Protein AF-A0A924R9N7-F1 (afdb_monomer_lite)

Foldseek 3Di:
DVLVVLLVLLLVQLLVLQLVLDDPVLSVQLSVQLNVLSVPLSVVLVCCVVVDPDDNVVSLVVSLQVQLVSSCVRSVDDSVSSSVSSCVSSVVSVVVVVVPPPPPCVPVPDPPPPDD

Sequence (116 aa):
MGLALDLLLTILLELPIIALFFKRKKRPAAVMNALMINLISWPVAHILKISTELNVYLIEMIVVTGEGIALWLLTGSTWQKGMIMSVIANAVSFTVTSLVHIDPDIFQNKPTIMVH

Structure (mmCIF, N/CA/C/O backbone):
data_AF-A0A924R9N7-F1
#
_entry.id   AF-A0A924R9N7-F1
#
loop_
_atom_site.group_PDB
_atom_site.id
_atom_site.type_symbol
_atom_site.label_atom_id
_atom_site.label_alt_id
_atom_site.label_comp_id
_atom_site.label_asym_id
_atom_site.label_entity_id
_atom_site.label_seq_id
_atom_site.pdbx_PDB_ins_code
_atom_site.Cartn_x
_atom_site.Cartn_y
_atom_site.Cartn_z
_atom_site.occupancy
_atom_site.B_iso_or_equiv
_atom_site.auth_seq_id
_atom_site.auth_comp_id
_atom_site.auth_asym_id
_atom_site.auth_atom_id
_atom_site.pdbx_PDB_model_num
ATOM 1 N N . MET A 1 1 ? -0.675 1.356 -23.425 1.00 47.12 1 MET A N 1
ATOM 2 C CA . MET A 1 1 ? -2.053 1.264 -22.887 1.00 47.12 1 MET A CA 1
ATOM 3 C C . MET A 1 1 ? -2.205 0.257 -21.736 1.00 47.12 1 MET A C 1
ATOM 5 O O . MET A 1 1 ? -3.205 0.364 -21.047 1.00 47.12 1 MET A O 1
ATOM 9 N N . GLY A 1 2 ? -1.235 -0.633 -21.453 1.00 62.75 2 GLY A N 1
ATOM 10 C CA . GLY A 1 2 ? -1.325 -1.598 -20.333 1.00 62.75 2 GLY A CA 1
ATOM 11 C C . GLY A 1 2 ? -1.228 -0.993 -18.923 1.00 62.75 2 GLY A C 1
ATOM 12 O O . GLY A 1 2 ? -2.032 -1.315 -18.067 1.00 62.75 2 GLY A O 1
ATOM 13 N N . LEU A 1 3 ? -0.356 -0.003 -18.714 1.00 70.00 3 LEU A N 1
ATOM 14 C CA . LEU A 1 3 ? -0.067 0.556 -17.382 1.00 70.00 3 LEU A CA 1
ATOM 15 C C . LEU A 1 3 ? -1.275 1.111 -16.608 1.00 70.00 3 LEU A C 1
ATOM 17 O O . LEU A 1 3 ? -1.384 0.939 -15.398 1.00 70.00 3 LEU A O 1
ATOM 21 N N . ALA A 1 4 ? -2.191 1.790 -17.303 1.00 75.81 4 ALA A N 1
ATOM 22 C CA . ALA A 1 4 ? -3.393 2.331 -16.673 1.00 75.81 4 ALA A CA 1
ATOM 23 C C . ALA A 1 4 ? -4.401 1.226 -16.317 1.00 75.81 4 ALA A C 1
ATOM 25 O O . ALA A 1 4 ? -5.115 1.349 -15.324 1.00 75.81 4 ALA A O 1
ATOM 26 N N . LEU A 1 5 ? -4.446 0.153 -17.114 1.00 76.75 5 LEU A N 1
ATOM 27 C CA . LEU A 1 5 ? -5.256 -1.026 -16.819 1.00 76.75 5 LEU A CA 1
ATOM 28 C C . LEU A 1 5 ? -4.674 -1.792 -15.631 1.00 76.75 5 LEU A C 1
ATOM 30 O O . LEU A 1 5 ? -5.440 -2.196 -14.764 1.00 76.75 5 LEU A O 1
ATOM 34 N N . ASP A 1 6 ? -3.348 -1.902 -15.543 1.00 75.31 6 ASP A N 1
ATOM 35 C CA . ASP A 1 6 ? -2.664 -2.530 -14.410 1.00 75.31 6 ASP A CA 1
ATOM 36 C C . ASP A 1 6 ? -2.966 -1.778 -13.111 1.00 75.31 6 ASP A C 1
ATOM 38 O O . ASP A 1 6 ? -3.386 -2.389 -12.134 1.00 75.31 6 ASP A O 1
ATOM 42 N N . LEU A 1 7 ? -2.857 -0.443 -13.116 1.00 80.06 7 LEU A N 1
ATOM 43 C CA . LEU A 1 7 ? -3.231 0.389 -11.968 1.00 80.06 7 LEU A CA 1
ATOM 44 C C . LEU A 1 7 ? -4.706 0.205 -11.582 1.00 80.06 7 LEU A C 1
ATOM 46 O O . LEU A 1 7 ? -5.028 0.072 -10.401 1.00 80.06 7 LEU A O 1
ATOM 50 N N . LEU A 1 8 ? -5.612 0.204 -12.565 1.00 83.94 8 LEU A N 1
ATOM 51 C CA . LEU A 1 8 ? -7.040 0.008 -12.317 1.00 83.94 8 LEU A CA 1
ATOM 52 C C . LEU A 1 8 ? -7.307 -1.367 -11.691 1.00 83.94 8 LEU A C 1
ATOM 54 O O . LEU A 1 8 ? -8.103 -1.467 -10.759 1.00 83.94 8 LEU A O 1
ATOM 58 N N . LEU 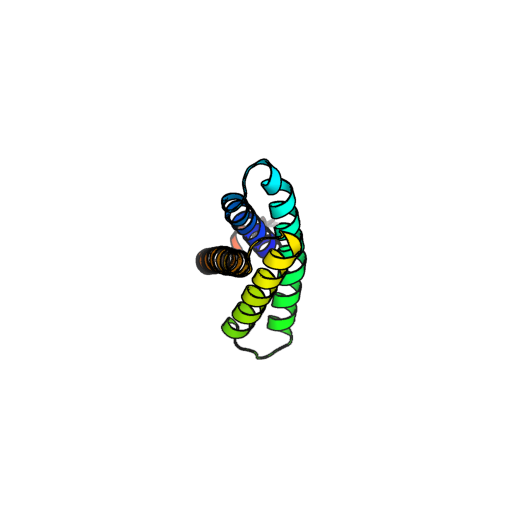A 1 9 ? -6.640 -2.408 -12.189 1.00 81.62 9 LEU A N 1
ATOM 59 C CA . LEU A 1 9 ? -6.767 -3.775 -11.699 1.00 81.62 9 LEU A CA 1
ATOM 60 C C . LEU A 1 9 ? -6.227 -3.903 -10.272 1.00 81.62 9 LEU A C 1
ATOM 62 O O . LEU A 1 9 ? -6.910 -4.477 -9.424 1.00 81.62 9 LEU A O 1
ATOM 66 N N . THR A 1 10 ? -5.070 -3.303 -9.981 1.00 83.94 10 THR A N 1
ATOM 67 C CA . THR A 1 10 ? -4.516 -3.220 -8.623 1.00 83.94 10 THR A CA 1
ATOM 68 C C . THR A 1 10 ? -5.511 -2.546 -7.682 1.00 83.94 10 THR A C 1
ATOM 70 O O . THR A 1 10 ? -5.919 -3.142 -6.690 1.00 83.94 10 THR A O 1
ATOM 73 N N . ILE A 1 11 ? -6.020 -1.360 -8.026 1.00 86.69 11 ILE A N 1
ATOM 74 C CA . ILE A 1 11 ? -7.011 -0.658 -7.195 1.00 86.69 11 ILE A CA 1
ATOM 75 C C . ILE A 1 11 ? -8.267 -1.523 -6.990 1.00 86.69 11 ILE A C 1
ATOM 77 O O . ILE A 1 11 ? -8.777 -1.634 -5.873 1.00 86.69 11 ILE A O 1
ATOM 81 N N . LEU A 1 12 ? -8.772 -2.167 -8.043 1.00 87.69 12 LEU A N 1
ATOM 82 C CA . LEU A 1 12 ? -9.974 -2.996 -7.965 1.00 87.69 12 LEU A CA 1
ATOM 83 C C . LEU A 1 12 ? -9.792 -4.215 -7.048 1.00 87.69 12 LEU A C 1
ATOM 85 O O . LEU A 1 12 ? -10.756 -4.628 -6.403 1.00 87.69 12 LEU A O 1
ATOM 89 N N . LEU A 1 13 ? -8.582 -4.770 -6.968 1.00 86.94 13 LEU A N 1
ATOM 90 C CA . LEU A 1 13 ? -8.249 -5.899 -6.098 1.00 86.94 13 LEU A CA 1
ATOM 91 C C . LEU A 1 13 ? -7.963 -5.463 -4.660 1.00 86.94 13 LEU A C 1
ATOM 93 O O . LEU A 1 13 ? -8.443 -6.091 -3.716 1.00 86.94 13 LEU A O 1
ATOM 97 N N . GLU A 1 14 ? -7.228 -4.375 -4.462 1.00 88.00 14 GLU A N 1
ATOM 98 C CA . GLU A 1 14 ? -6.759 -3.986 -3.132 1.00 88.00 14 GLU A CA 1
ATOM 99 C C . GLU A 1 14 ? -7.847 -3.350 -2.276 1.00 88.00 14 GLU A C 1
ATOM 101 O O . GLU A 1 14 ? -7.984 -3.678 -1.094 1.00 88.00 14 GLU A O 1
ATOM 106 N N . LEU A 1 15 ? -8.688 -2.491 -2.854 1.00 91.12 15 LEU A N 1
ATOM 107 C CA . LEU A 1 15 ? -9.769 -1.836 -2.115 1.00 91.12 15 LEU A CA 1
ATOM 108 C C . LEU A 1 15 ? -10.720 -2.814 -1.396 1.00 91.12 15 LEU A C 1
ATOM 110 O O . LEU A 1 15 ? -10.995 -2.590 -0.209 1.00 91.12 15 LEU A O 1
ATOM 114 N N . PRO A 1 16 ? -11.238 -3.889 -2.028 1.00 89.62 16 PRO A N 1
ATOM 115 C CA . PRO A 1 16 ? -12.084 -4.851 -1.330 1.00 89.62 16 PRO A CA 1
ATOM 116 C C . PRO A 1 16 ? -11.314 -5.625 -0.258 1.00 89.62 16 PRO A C 1
ATOM 118 O O . PRO A 1 16 ? -11.878 -5.850 0.814 1.00 89.62 16 PRO A O 1
ATOM 121 N N . ILE A 1 17 ? -10.039 -5.963 -0.486 1.00 90.12 17 ILE A N 1
ATOM 122 C CA . ILE A 1 17 ? -9.195 -6.624 0.520 1.00 90.12 17 ILE A CA 1
ATOM 123 C C . ILE A 1 17 ? -9.110 -5.746 1.766 1.00 90.12 17 ILE A C 1
ATOM 125 O O . ILE A 1 17 ? -9.489 -6.192 2.849 1.00 90.12 17 ILE A O 1
ATOM 129 N N . ILE A 1 18 ? -8.733 -4.473 1.626 1.00 90.25 18 ILE A N 1
ATOM 130 C CA . ILE A 1 18 ? -8.655 -3.534 2.754 1.00 90.25 18 ILE A CA 1
ATOM 131 C C . ILE A 1 18 ? -10.024 -3.354 3.422 1.00 90.25 18 ILE A C 1
ATOM 133 O O . ILE A 1 18 ? -10.130 -3.342 4.653 1.00 90.25 18 ILE A O 1
ATOM 137 N N . ALA A 1 19 ? -11.106 -3.275 2.644 1.00 91.25 19 ALA A N 1
ATOM 138 C CA . ALA A 1 19 ? -12.460 -3.121 3.169 1.00 91.25 19 ALA A CA 1
ATOM 139 C C . ALA A 1 19 ? -12.904 -4.274 4.093 1.00 91.25 19 ALA A C 1
ATOM 141 O O . ALA A 1 19 ? -13.735 -4.045 4.987 1.00 91.25 19 ALA A O 1
ATOM 142 N N . LEU A 1 20 ? -12.373 -5.490 3.918 1.00 92.31 20 LEU A N 1
ATOM 143 C CA . LEU A 1 20 ? -12.662 -6.643 4.784 1.00 92.31 20 LEU A CA 1
ATOM 144 C C . LEU A 1 20 ? -12.091 -6.472 6.197 1.00 92.31 20 LEU A C 1
ATOM 146 O O . LEU A 1 20 ? -12.697 -6.937 7.162 1.00 92.31 20 LEU A O 1
ATOM 150 N N . PHE A 1 21 ? -11.000 -5.723 6.357 1.00 90.38 21 PHE A N 1
ATOM 151 C CA . PHE A 1 21 ? -10.361 -5.507 7.657 1.00 90.38 21 PHE A CA 1
ATOM 152 C C . PHE A 1 21 ? -11.052 -4.441 8.520 1.00 90.38 21 PHE A C 1
ATOM 154 O O . PHE A 1 21 ? -10.722 -4.298 9.704 1.00 90.38 21 PHE A O 1
ATOM 161 N N . PHE A 1 22 ? -12.010 -3.679 7.983 1.00 90.75 22 PHE A N 1
ATOM 162 C CA . PHE A 1 22 ? -12.675 -2.588 8.705 1.00 90.75 22 PHE A CA 1
ATOM 163 C C . PHE A 1 22 ? -14.190 -2.781 8.830 1.00 90.75 22 PHE A C 1
ATOM 165 O O . PHE A 1 22 ? -14.893 -3.165 7.896 1.00 90.75 22 PHE A O 1
ATOM 172 N N . LYS A 1 23 ? -14.720 -2.436 10.015 1.00 89.31 23 LYS A N 1
ATOM 173 C CA . LYS A 1 23 ? -16.169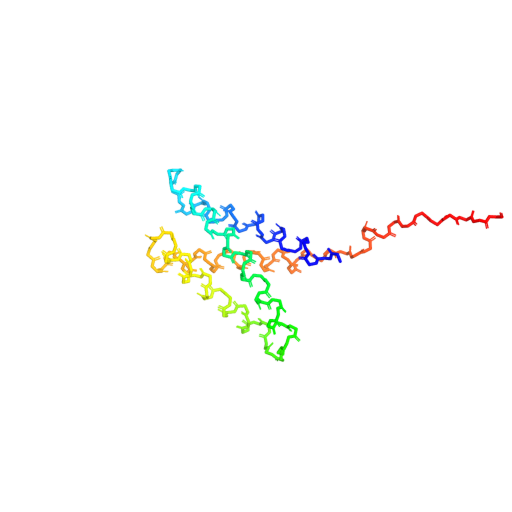 -2.387 10.277 1.00 89.31 23 LYS A CA 1
ATOM 174 C C . LYS A 1 23 ? -16.837 -1.342 9.376 1.00 89.31 23 LYS A C 1
ATOM 176 O O . LYS A 1 23 ? -16.232 -0.309 9.090 1.00 89.31 23 LYS A O 1
ATOM 181 N N . ARG A 1 24 ? -18.120 -1.547 9.036 1.00 87.19 24 ARG A N 1
ATOM 182 C CA . ARG A 1 24 ? -18.909 -0.678 8.129 1.00 87.19 24 ARG A CA 1
ATOM 183 C C . ARG A 1 24 ? -18.733 0.828 8.379 1.00 87.19 24 ARG A C 1
ATOM 185 O O . ARG A 1 24 ? -18.576 1.566 7.421 1.00 87.19 24 ARG A O 1
ATOM 192 N N . LYS A 1 25 ? -18.677 1.274 9.643 1.00 89.19 25 LYS A N 1
ATOM 193 C CA . LYS A 1 25 ? -18.496 2.698 9.994 1.00 89.19 25 LYS A CA 1
ATOM 194 C C . LYS A 1 25 ? -17.136 3.289 9.587 1.00 89.19 25 LYS A C 1
ATOM 196 O O . LYS A 1 25 ? -17.077 4.461 9.255 1.00 89.19 25 LYS A O 1
ATOM 201 N N . LYS A 1 26 ? -16.052 2.504 9.629 1.00 89.50 26 LYS A N 1
ATOM 202 C CA . LYS A 1 26 ? -14.684 2.956 9.290 1.00 89.50 26 LYS A CA 1
ATOM 203 C C . LYS A 1 26 ? -14.252 2.566 7.873 1.00 89.50 26 LYS A C 1
ATOM 205 O O . LYS A 1 26 ? -13.225 3.036 7.398 1.00 89.50 26 LYS A O 1
ATOM 210 N N . ARG A 1 27 ? -15.029 1.709 7.205 1.00 91.38 27 ARG A N 1
ATOM 211 C CA . ARG A 1 27 ? -14.725 1.182 5.872 1.00 91.38 27 ARG A CA 1
ATOM 212 C C . ARG A 1 27 ? -14.569 2.278 4.803 1.00 91.38 27 ARG A C 1
ATOM 214 O O . ARG A 1 27 ? -13.569 2.204 4.103 1.00 91.38 27 ARG A O 1
ATOM 221 N N . PRO A 1 28 ? -15.450 3.296 4.684 1.00 92.00 28 PRO A N 1
ATOM 222 C CA . PRO A 1 28 ? -15.295 4.318 3.643 1.00 92.00 28 PRO A CA 1
ATOM 223 C C . PRO A 1 28 ? -13.977 5.090 3.761 1.00 92.00 28 PRO A C 1
ATOM 225 O O . PRO A 1 28 ? -13.274 5.259 2.773 1.00 92.00 28 PRO A O 1
ATOM 228 N N . ALA A 1 29 ? -13.605 5.480 4.985 1.00 91.56 29 ALA A N 1
ATOM 229 C CA . ALA A 1 29 ? -12.343 6.167 5.244 1.00 91.56 29 ALA A CA 1
ATOM 230 C C . ALA A 1 29 ? -11.129 5.275 4.934 1.00 91.56 29 ALA A C 1
ATOM 232 O O . ALA A 1 29 ? -10.187 5.720 4.291 1.00 91.56 29 ALA A O 1
ATOM 233 N N . ALA A 1 30 ? -11.167 3.999 5.336 1.00 90.88 30 ALA A N 1
ATOM 234 C CA . ALA A 1 30 ? -10.081 3.061 5.056 1.00 90.88 30 ALA A CA 1
ATOM 235 C C . ALA A 1 30 ? -9.895 2.799 3.552 1.00 90.88 30 ALA A C 1
ATOM 237 O O . ALA A 1 30 ? -8.765 2.757 3.080 1.00 90.88 30 ALA A O 1
ATOM 238 N N . VAL A 1 31 ? -10.994 2.668 2.803 1.00 92.44 31 VAL A N 1
ATOM 239 C CA . VAL A 1 31 ? -10.975 2.494 1.341 1.00 92.44 31 VAL A CA 1
ATOM 240 C C . VAL A 1 31 ? -10.442 3.748 0.650 1.00 92.44 31 VAL A C 1
ATOM 242 O O . VAL A 1 31 ? -9.604 3.632 -0.235 1.00 92.44 31 VAL A O 1
ATOM 245 N N . MET A 1 32 ? -10.862 4.943 1.079 1.00 93.69 32 MET A N 1
ATOM 246 C CA . MET A 1 32 ? -10.326 6.197 0.539 1.00 93.69 32 MET A CA 1
ATOM 247 C C . MET A 1 32 ? -8.814 6.304 0.774 1.00 93.69 32 MET A C 1
ATOM 249 O O . MET A 1 32 ? -8.066 6.613 -0.147 1.00 93.69 32 MET A O 1
ATOM 253 N N . ASN A 1 33 ? -8.351 5.985 1.985 1.00 92.56 33 ASN A N 1
ATOM 254 C CA . ASN A 1 33 ? -6.924 5.995 2.297 1.00 92.56 33 ASN A CA 1
ATOM 255 C C . ASN A 1 33 ? -6.152 4.971 1.453 1.00 92.56 33 ASN A C 1
ATOM 257 O O . ASN A 1 33 ? -5.103 5.306 0.918 1.00 92.56 33 ASN A O 1
ATOM 261 N N . ALA A 1 34 ? -6.678 3.754 1.285 1.00 91.44 34 ALA A N 1
ATOM 262 C CA . ALA A 1 34 ? -6.064 2.730 0.440 1.00 91.44 34 ALA A CA 1
ATOM 263 C C . ALA A 1 34 ? -5.973 3.158 -1.033 1.00 91.44 34 ALA A C 1
ATOM 265 O O . ALA A 1 34 ? -4.946 2.932 -1.668 1.00 91.44 34 ALA A O 1
ATOM 266 N N . LEU A 1 35 ? -7.005 3.832 -1.551 1.00 93.12 35 LEU A N 1
ATOM 267 C CA . LEU A 1 35 ? -6.999 4.404 -2.897 1.00 93.12 35 LEU A CA 1
ATOM 268 C C . LEU A 1 35 ? -5.894 5.455 -3.044 1.00 93.12 35 LEU A C 1
ATOM 270 O O . LEU A 1 35 ? -5.142 5.419 -4.012 1.00 93.12 35 LEU A O 1
ATOM 274 N N . MET A 1 36 ? -5.777 6.378 -2.084 1.00 93.56 36 MET A N 1
ATOM 275 C CA . MET A 1 36 ? -4.740 7.414 -2.122 1.00 93.56 36 MET A CA 1
ATOM 276 C C . MET A 1 36 ? -3.333 6.824 -2.043 1.00 93.56 36 MET A C 1
ATOM 278 O O . MET A 1 36 ? -2.446 7.284 -2.755 1.00 93.56 36 MET A O 1
ATOM 282 N N . ILE A 1 37 ? -3.140 5.802 -1.206 1.00 92.88 37 ILE A N 1
ATOM 283 C CA . ILE A 1 37 ? -1.866 5.087 -1.099 1.00 92.88 37 ILE A CA 1
ATOM 284 C C . ILE A 1 37 ? -1.510 4.470 -2.452 1.00 92.88 37 ILE A C 1
ATOM 286 O O . ILE A 1 37 ? -0.446 4.786 -2.965 1.00 92.88 37 ILE A O 1
ATOM 290 N N . ASN A 1 38 ? -2.423 3.710 -3.064 1.00 90.38 38 ASN A N 1
ATOM 291 C CA . ASN A 1 38 ? -2.222 3.073 -4.370 1.00 90.38 38 ASN A CA 1
ATOM 292 C C . ASN A 1 38 ? -1.907 4.070 -5.494 1.00 90.38 38 ASN A C 1
ATOM 294 O O . ASN A 1 38 ? -1.033 3.837 -6.328 1.00 90.38 38 ASN A O 1
ATOM 298 N N . LEU A 1 39 ? -2.599 5.213 -5.511 1.00 90.31 39 LEU A N 1
ATOM 299 C CA . LEU A 1 39 ? -2.363 6.277 -6.491 1.00 90.31 39 LEU A CA 1
ATOM 300 C C . LEU A 1 39 ?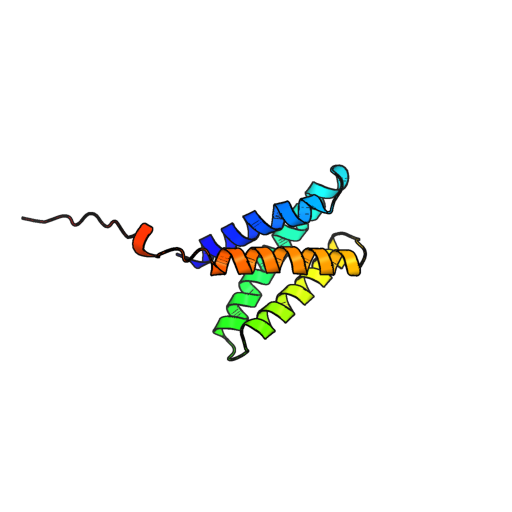 -0.959 6.887 -6.387 1.00 90.31 39 LEU A C 1
ATOM 302 O O . LEU A 1 39 ? -0.479 7.453 -7.366 1.00 90.31 39 LEU A O 1
ATOM 306 N N . ILE A 1 40 ? -0.312 6.793 -5.224 1.00 91.69 40 ILE A N 1
ATOM 307 C CA . ILE A 1 40 ? 1.041 7.310 -4.989 1.00 91.69 40 ILE A CA 1
ATOM 308 C C . ILE A 1 40 ? 2.081 6.197 -5.136 1.00 91.69 40 ILE A C 1
ATOM 310 O O . ILE A 1 40 ? 3.103 6.393 -5.793 1.00 91.69 40 ILE A O 1
ATOM 314 N N . SER A 1 41 ? 1.838 5.035 -4.537 1.00 90.50 41 SER A N 1
ATOM 315 C CA . SER A 1 41 ? 2.782 3.922 -4.503 1.00 90.50 41 SER A CA 1
ATOM 316 C C . SER A 1 41 ? 3.020 3.337 -5.886 1.00 90.50 41 SER A C 1
ATOM 318 O O . SER A 1 41 ? 4.170 3.066 -6.225 1.00 90.50 41 SER A O 1
ATOM 320 N N . TRP A 1 42 ? 1.985 3.226 -6.723 1.00 88.62 42 TRP A N 1
ATOM 321 C CA . TRP A 1 42 ? 2.123 2.652 -8.058 1.00 88.62 42 TRP A CA 1
ATOM 322 C C . TRP A 1 42 ? 3.033 3.496 -8.972 1.00 88.62 42 TRP A C 1
ATOM 324 O O . TRP A 1 42 ? 3.994 2.935 -9.507 1.00 88.62 42 TRP A O 1
ATOM 334 N N . PRO A 1 43 ? 2.858 4.833 -9.117 1.00 86.94 43 PRO A N 1
ATOM 335 C CA . PRO A 1 43 ? 3.806 5.652 -9.875 1.00 86.94 43 PRO A CA 1
ATOM 336 C C . PRO A 1 43 ? 5.223 5.605 -9.310 1.00 86.94 43 PRO A C 1
ATOM 338 O O . PRO A 1 43 ? 6.179 5.520 -10.077 1.00 86.94 43 PRO A O 1
ATOM 341 N N . VAL A 1 44 ? 5.373 5.628 -7.981 1.00 89.00 44 VAL A N 1
ATOM 342 C CA . VAL A 1 44 ? 6.688 5.541 -7.328 1.00 89.00 44 VAL A CA 1
ATOM 343 C C . VAL A 1 44 ? 7.365 4.212 -7.659 1.00 89.00 44 VAL A C 1
ATOM 345 O O . VAL A 1 44 ? 8.515 4.206 -8.094 1.00 89.00 44 VAL A O 1
ATOM 348 N N . ALA A 1 45 ? 6.649 3.095 -7.536 1.00 87.88 45 ALA A N 1
ATOM 349 C CA . ALA A 1 45 ? 7.141 1.769 -7.886 1.00 87.88 45 ALA A CA 1
ATOM 350 C C . ALA A 1 45 ? 7.537 1.692 -9.364 1.00 87.88 45 ALA A C 1
ATOM 352 O O . ALA A 1 45 ? 8.586 1.146 -9.700 1.00 87.88 45 ALA A O 1
ATOM 353 N N . HIS A 1 46 ? 6.724 2.264 -10.253 1.00 86.81 46 HIS A N 1
ATOM 354 C CA . HIS A 1 46 ? 6.982 2.242 -11.687 1.00 86.81 46 HIS A CA 1
ATOM 355 C C . HIS A 1 46 ? 8.205 3.087 -12.068 1.00 86.81 46 HIS A C 1
ATOM 357 O O . HIS A 1 46 ? 9.055 2.634 -12.834 1.00 86.81 46 HIS A O 1
ATOM 363 N N . ILE A 1 47 ? 8.348 4.276 -11.476 1.00 87.94 47 ILE A N 1
ATOM 364 C CA . ILE A 1 47 ? 9.532 5.123 -11.650 1.00 87.94 47 ILE A CA 1
ATOM 365 C C . ILE A 1 47 ? 10.775 4.383 -11.162 1.00 87.94 47 ILE A C 1
ATOM 367 O O . ILE A 1 47 ? 11.764 4.341 -11.888 1.00 87.94 47 ILE A O 1
ATOM 371 N N . LEU A 1 48 ? 10.739 3.758 -9.982 1.00 86.75 48 LEU A N 1
ATOM 372 C CA . LEU A 1 48 ? 11.870 2.986 -9.454 1.00 86.75 48 LEU A CA 1
ATOM 373 C C . LEU A 1 48 ? 12.240 1.808 -10.364 1.00 86.75 48 LEU A C 1
ATOM 375 O O . LEU A 1 48 ? 13.421 1.612 -10.638 1.00 86.75 48 LEU A O 1
ATOM 379 N N . LYS A 1 49 ? 11.250 1.076 -10.891 1.00 85.94 49 LYS A N 1
ATOM 380 C CA . LYS A 1 49 ? 11.471 -0.047 -11.821 1.00 85.94 49 LYS A CA 1
ATOM 381 C C . LYS A 1 49 ? 12.144 0.380 -13.128 1.00 85.94 49 LYS A C 1
ATOM 383 O O . LYS A 1 49 ? 12.912 -0.393 -13.680 1.00 85.94 49 LYS A O 1
ATOM 388 N N . ILE A 1 50 ? 11.852 1.583 -13.627 1.00 86.31 50 ILE A N 1
ATOM 389 C CA . ILE A 1 50 ? 12.437 2.097 -14.878 1.00 86.31 50 ILE A CA 1
ATOM 390 C C . ILE A 1 50 ? 13.785 2.786 -14.633 1.00 86.31 50 ILE A C 1
ATOM 392 O O . ILE A 1 50 ? 14.672 2.728 -15.479 1.00 86.31 50 ILE A O 1
ATOM 396 N N . SER A 1 51 ? 13.936 3.475 -13.501 1.00 85.44 51 SER A N 1
ATOM 397 C CA . SER A 1 51 ? 15.106 4.320 -13.219 1.00 85.44 51 SER A CA 1
ATOM 398 C C . SER A 1 51 ? 16.270 3.588 -12.558 1.00 85.44 51 SER A C 1
ATOM 400 O O . SER A 1 51 ? 17.367 4.141 -12.498 1.00 85.44 51 SER A O 1
ATOM 402 N N . THR A 1 52 ? 16.057 2.375 -12.046 1.00 85.50 52 THR A N 1
ATOM 403 C CA . THR A 1 52 ? 17.077 1.636 -11.296 1.00 85.50 52 THR A CA 1
ATOM 404 C C . THR A 1 52 ? 17.228 0.209 -11.807 1.00 85.50 52 THR A C 1
ATOM 406 O O . THR A 1 52 ? 16.260 -0.414 -12.227 1.00 85.50 52 THR A O 1
ATOM 409 N N . GLU A 1 53 ? 18.438 -0.342 -11.700 1.00 87.56 53 GLU A N 1
ATOM 410 C CA . GLU A 1 53 ? 18.713 -1.770 -11.941 1.00 87.56 53 GLU A CA 1
ATOM 411 C C . GLU A 1 53 ? 18.377 -2.641 -10.714 1.00 87.56 53 GLU A C 1
ATOM 413 O O . GLU A 1 53 ? 18.847 -3.772 -10.577 1.00 87.56 53 GLU A O 1
ATOM 418 N N . LEU A 1 54 ? 17.597 -2.105 -9.767 1.00 81.81 54 LEU A N 1
ATOM 419 C CA . LEU A 1 54 ? 17.231 -2.836 -8.565 1.00 81.81 54 LEU A CA 1
ATOM 420 C C . LEU A 1 54 ? 16.348 -4.028 -8.922 1.00 81.81 54 LEU A C 1
ATOM 422 O O . LEU A 1 54 ? 15.468 -3.969 -9.779 1.00 81.81 54 LEU A O 1
ATOM 426 N N . ASN A 1 55 ? 16.568 -5.122 -8.198 1.00 86.94 55 ASN A N 1
ATOM 427 C CA . ASN A 1 55 ? 15.760 -6.318 -8.337 1.00 86.94 55 ASN A CA 1
ATOM 428 C C . ASN A 1 55 ? 14.277 -5.987 -8.078 1.00 86.94 55 ASN A C 1
ATOM 430 O O . ASN A 1 55 ? 13.947 -5.377 -7.059 1.00 86.94 55 ASN A O 1
ATOM 434 N N . VAL A 1 56 ? 13.386 -6.435 -8.969 1.00 83.69 56 VAL A N 1
ATOM 435 C CA . VAL A 1 56 ? 11.933 -6.213 -8.870 1.00 83.69 56 VAL A CA 1
ATOM 436 C C . VAL A 1 56 ? 11.395 -6.619 -7.496 1.00 83.69 56 VAL A C 1
ATOM 438 O O . VAL A 1 56 ? 10.657 -5.850 -6.892 1.00 83.69 56 VAL A O 1
ATOM 441 N N . TYR A 1 57 ? 11.836 -7.750 -6.938 1.00 85.81 57 TYR A N 1
ATOM 442 C CA . TYR A 1 57 ? 11.418 -8.209 -5.609 1.00 85.81 57 TYR A CA 1
ATOM 443 C C . TYR A 1 57 ? 11.829 -7.249 -4.484 1.00 85.81 57 TYR A C 1
ATOM 445 O O . TYR A 1 57 ? 11.107 -7.109 -3.499 1.00 85.81 57 TYR A O 1
ATOM 453 N N . LEU A 1 58 ? 12.969 -6.564 -4.621 1.00 88.12 58 LEU A N 1
ATOM 454 C CA . LEU A 1 58 ? 13.407 -5.558 -3.653 1.00 88.12 58 LEU A CA 1
ATOM 455 C C . LEU A 1 58 ? 12.523 -4.308 -3.728 1.00 88.12 58 LEU A C 1
ATOM 457 O O . LEU A 1 58 ? 12.152 -3.760 -2.692 1.00 88.12 58 LEU A O 1
ATOM 461 N N . ILE A 1 59 ? 12.159 -3.880 -4.940 1.00 88.69 59 ILE A N 1
ATOM 462 C CA . ILE A 1 59 ? 11.242 -2.753 -5.145 1.00 88.69 59 ILE A CA 1
ATOM 463 C C . ILE A 1 59 ? 9.871 -3.081 -4.544 1.00 88.69 59 ILE A C 1
ATOM 465 O O . ILE A 1 59 ? 9.346 -2.277 -3.779 1.00 88.69 59 ILE A O 1
ATOM 469 N N . GLU A 1 60 ? 9.334 -4.275 -4.805 1.00 86.69 60 GLU A N 1
ATOM 470 C CA . GLU A 1 60 ? 8.068 -4.729 -4.211 1.00 86.69 60 GLU A CA 1
ATOM 471 C C . GLU A 1 60 ? 8.135 -4.742 -2.677 1.00 86.69 60 GLU A C 1
ATOM 473 O O . GLU A 1 60 ? 7.235 -4.240 -2.013 1.00 86.69 60 GLU A O 1
ATOM 478 N N . MET A 1 61 ? 9.231 -5.226 -2.082 1.00 90.06 61 MET A N 1
ATOM 479 C CA . MET A 1 61 ? 9.411 -5.193 -0.624 1.00 90.06 61 MET A CA 1
ATOM 480 C C . MET A 1 61 ? 9.372 -3.769 -0.053 1.00 90.06 61 MET A C 1
ATOM 482 O O . MET A 1 61 ? 8.774 -3.544 1.005 1.00 90.06 61 MET A O 1
ATOM 486 N N . ILE A 1 62 ? 9.994 -2.803 -0.735 1.00 91.38 62 ILE A N 1
ATOM 487 C CA . ILE A 1 62 ? 9.976 -1.390 -0.331 1.00 91.38 62 ILE A CA 1
ATOM 488 C C . ILE A 1 62 ? 8.553 -0.834 -0.421 1.00 91.38 62 ILE A C 1
ATOM 490 O O . ILE A 1 62 ? 8.099 -0.183 0.522 1.00 91.38 62 ILE A O 1
ATOM 494 N N . VAL A 1 63 ? 7.844 -1.123 -1.514 1.00 91.81 63 VAL A N 1
ATOM 495 C CA . VAL A 1 63 ? 6.459 -0.687 -1.737 1.00 91.81 63 VAL A CA 1
ATOM 496 C C . VAL A 1 63 ? 5.543 -1.262 -0.662 1.00 91.81 63 VAL A C 1
ATOM 498 O O . VAL A 1 63 ? 4.938 -0.494 0.081 1.00 91.81 63 VAL A O 1
ATOM 501 N N . VAL A 1 64 ? 5.540 -2.582 -0.469 1.00 93.38 64 VAL A N 1
ATOM 502 C CA . VAL A 1 64 ? 4.736 -3.273 0.554 1.00 93.38 64 VAL A CA 1
ATOM 503 C C . VAL A 1 64 ? 5.000 -2.706 1.949 1.00 93.38 64 VAL A C 1
ATOM 505 O O . VAL A 1 64 ? 4.070 -2.468 2.727 1.00 93.38 64 VAL A O 1
ATOM 508 N N . THR A 1 65 ? 6.265 -2.457 2.284 1.00 93.44 65 THR A N 1
ATOM 509 C CA . THR A 1 65 ? 6.627 -1.884 3.585 1.00 93.44 65 THR A CA 1
ATOM 510 C C . THR A 1 65 ? 6.117 -0.449 3.721 1.00 93.44 65 THR A C 1
ATOM 512 O O . THR A 1 65 ? 5.507 -0.107 4.737 1.00 93.44 65 THR A O 1
ATOM 515 N N . GLY A 1 66 ? 6.310 0.381 2.695 1.00 94.31 66 GLY A N 1
ATOM 516 C CA . GLY A 1 66 ? 5.837 1.764 2.666 1.00 94.31 66 GLY A CA 1
ATOM 517 C C . GLY A 1 66 ? 4.317 1.867 2.775 1.00 94.31 66 GLY A C 1
ATOM 518 O O . GLY A 1 66 ? 3.804 2.635 3.590 1.00 94.31 66 GLY A O 1
ATOM 519 N N . GLU A 1 67 ? 3.586 1.043 2.030 1.00 93.50 67 GLU A N 1
ATOM 520 C CA . GLU A 1 67 ? 2.127 0.982 2.087 1.00 93.50 67 GLU A CA 1
ATOM 521 C C . GLU A 1 67 ? 1.616 0.480 3.437 1.00 93.50 67 GLU A C 1
ATOM 523 O O . GLU A 1 67 ? 0.645 1.018 3.970 1.00 93.50 67 GLU A O 1
ATOM 528 N N . GLY A 1 68 ? 2.290 -0.500 4.044 1.00 93.06 68 GLY A N 1
ATOM 529 C CA . GLY A 1 68 ? 1.944 -0.999 5.374 1.00 93.06 68 GLY A CA 1
ATOM 530 C C . GLY A 1 68 ? 2.072 0.079 6.450 1.00 93.06 68 GLY A C 1
ATOM 531 O O . GLY A 1 68 ? 1.183 0.220 7.298 1.00 93.06 68 GLY A O 1
ATOM 532 N N . ILE A 1 69 ? 3.132 0.889 6.377 1.00 94.38 69 ILE A N 1
ATOM 533 C CA . ILE A 1 69 ? 3.333 2.054 7.249 1.00 94.38 69 ILE A CA 1
ATOM 534 C C . ILE A 1 69 ? 2.266 3.121 6.975 1.00 94.38 69 ILE A C 1
ATOM 536 O O . ILE A 1 69 ? 1.658 3.636 7.917 1.00 94.38 69 ILE A O 1
ATOM 540 N N . ALA A 1 70 ? 1.984 3.432 5.709 1.00 93.88 70 ALA A N 1
ATOM 541 C CA . ALA A 1 70 ? 0.978 4.426 5.342 1.00 93.88 70 ALA A CA 1
ATOM 542 C C . ALA A 1 70 ? -0.429 4.018 5.811 1.00 93.88 70 ALA A C 1
ATOM 544 O O . ALA A 1 70 ? -1.136 4.820 6.423 1.00 93.88 70 ALA A O 1
ATOM 545 N N . LEU A 1 71 ? -0.820 2.756 5.610 1.00 92.31 71 LEU A N 1
ATOM 546 C CA . LEU A 1 71 ? -2.084 2.203 6.100 1.00 92.31 71 LEU A CA 1
ATOM 547 C C . LEU A 1 71 ? -2.169 2.280 7.621 1.00 92.31 71 LEU A C 1
ATOM 549 O O . LEU A 1 71 ? -3.213 2.661 8.154 1.00 92.31 71 LEU A O 1
ATOM 553 N N . TRP A 1 72 ? -1.085 1.949 8.323 1.00 94.06 72 TRP A N 1
ATOM 554 C CA . TRP A 1 72 ? -1.027 2.055 9.776 1.00 94.06 72 TRP A CA 1
ATOM 555 C C . TRP A 1 72 ? -1.302 3.490 10.250 1.00 94.06 72 TRP A C 1
ATOM 557 O O . TRP A 1 72 ? -2.213 3.697 11.059 1.00 94.06 72 TRP A O 1
ATOM 567 N N . LEU A 1 73 ? -0.575 4.469 9.708 1.00 93.19 73 LEU A N 1
ATOM 568 C CA . LEU A 1 73 ? -0.688 5.875 10.101 1.00 93.19 73 LEU A CA 1
ATOM 569 C C . LEU A 1 73 ? -2.051 6.475 9.732 1.00 93.19 73 LEU A C 1
ATOM 571 O O . LEU A 1 73 ? -2.684 7.125 10.561 1.00 93.19 73 LEU A O 1
ATOM 575 N N . LEU A 1 74 ? -2.536 6.230 8.512 1.00 92.25 74 LEU A N 1
ATOM 576 C CA . LEU A 1 74 ? -3.735 6.886 7.983 1.00 92.25 74 LEU A CA 1
ATOM 577 C C . LEU A 1 74 ? -5.042 6.275 8.498 1.00 92.25 74 LEU A C 1
ATOM 579 O O . LEU A 1 74 ? -6.060 6.962 8.574 1.00 92.25 74 LEU A O 1
ATOM 583 N N . THR A 1 75 ? -5.056 4.987 8.850 1.00 87.00 75 THR A N 1
ATOM 584 C CA . THR A 1 75 ? -6.283 4.316 9.324 1.00 87.00 75 THR A CA 1
ATOM 585 C C . THR A 1 75 ? -6.385 4.218 10.847 1.00 87.00 75 THR A C 1
ATOM 587 O O . THR A 1 75 ? -7.425 3.789 11.366 1.00 87.00 75 THR A O 1
ATOM 590 N N . GLY A 1 76 ? -5.331 4.606 11.575 1.00 84.94 76 GLY A N 1
ATOM 591 C CA . GLY A 1 76 ? -5.252 4.478 13.032 1.00 84.94 76 GLY A CA 1
ATOM 592 C C . GLY A 1 76 ? -5.352 3.025 13.506 1.00 84.94 76 GLY A C 1
ATOM 593 O O . GLY A 1 76 ? -5.912 2.752 14.571 1.00 84.94 76 GLY A O 1
ATOM 594 N N . SER A 1 77 ? -4.910 2.071 12.680 1.00 88.25 77 SER A N 1
ATOM 595 C CA . SER A 1 77 ? -4.850 0.655 13.044 1.00 88.25 77 SER A CA 1
ATOM 596 C C . SER A 1 77 ? -3.631 0.354 13.922 1.00 88.25 77 SER A C 1
ATOM 598 O O . SER A 1 77 ? -2.832 1.231 14.227 1.00 88.25 77 SER A O 1
ATOM 600 N N . THR A 1 78 ? -3.450 -0.901 14.334 1.00 92.00 78 THR A N 1
ATOM 601 C CA . THR A 1 78 ? -2.148 -1.343 14.855 1.00 92.00 78 THR A CA 1
ATOM 602 C C . THR A 1 78 ? -1.162 -1.518 13.700 1.00 92.00 78 THR A C 1
ATOM 604 O O . THR A 1 78 ? -1.580 -1.788 12.568 1.00 92.00 78 THR A O 1
ATOM 607 N N . TRP A 1 79 ? 0.138 -1.399 13.982 1.00 90.81 79 TRP A N 1
ATOM 608 C CA . TRP A 1 79 ? 1.192 -1.588 12.978 1.00 90.81 79 TRP A CA 1
ATOM 609 C C . TRP A 1 79 ? 1.125 -2.988 12.344 1.00 90.81 79 TRP A C 1
ATOM 611 O O . TRP A 1 79 ? 1.180 -3.118 11.126 1.00 90.81 79 TRP A O 1
ATOM 621 N N . GLN A 1 80 ? 0.875 -4.024 13.159 1.00 92.25 80 GLN A N 1
ATOM 622 C CA . GLN A 1 80 ? 0.700 -5.407 12.699 1.00 92.25 80 GLN A CA 1
ATOM 623 C C . GLN A 1 80 ? -0.434 -5.513 11.683 1.00 92.25 80 GLN A C 1
ATOM 625 O O . GLN A 1 80 ? -0.289 -6.139 10.640 1.00 92.25 80 GLN A O 1
ATOM 630 N N . LYS A 1 81 ? -1.566 -4.861 11.972 1.00 90.12 81 LYS A N 1
ATOM 631 C CA . LYS A 1 81 ? -2.715 -4.864 11.075 1.00 90.12 81 LYS A CA 1
ATOM 632 C C . LYS A 1 81 ? -2.398 -4.136 9.767 1.00 90.12 81 LYS A C 1
ATOM 634 O O . LYS A 1 81 ? -2.752 -4.655 8.718 1.00 90.12 81 LYS A O 1
ATOM 639 N N . GLY A 1 82 ? -1.721 -2.985 9.828 1.00 89.50 82 GLY A N 1
ATOM 640 C CA . GLY A 1 82 ? -1.250 -2.235 8.653 1.00 89.50 82 GLY A CA 1
ATOM 641 C C . GLY A 1 82 ? -0.389 -3.088 7.723 1.00 89.50 82 GLY A C 1
ATOM 642 O O . GLY A 1 82 ? -0.685 -3.207 6.537 1.00 89.50 82 GLY A O 1
ATOM 643 N N . MET A 1 83 ? 0.612 -3.763 8.290 1.00 92.00 83 MET A N 1
ATOM 644 C CA . MET A 1 83 ? 1.519 -4.635 7.541 1.00 92.00 83 MET A CA 1
ATOM 645 C C . MET A 1 83 ? 0.811 -5.852 6.946 1.00 92.00 83 MET A C 1
ATOM 647 O O . MET A 1 83 ? 1.001 -6.142 5.772 1.00 92.00 83 MET A O 1
ATOM 651 N N . ILE A 1 84 ? -0.039 -6.539 7.716 1.00 93.88 84 ILE A N 1
ATOM 652 C CA . ILE A 1 84 ? -0.800 -7.698 7.219 1.00 93.88 84 ILE A CA 1
ATOM 653 C C . ILE A 1 84 ? -1.697 -7.293 6.046 1.00 93.88 84 ILE A C 1
ATOM 655 O O . ILE A 1 84 ? -1.758 -8.003 5.047 1.00 93.88 84 ILE A O 1
ATOM 659 N N . MET A 1 85 ? -2.373 -6.148 6.158 1.00 92.81 85 MET A N 1
ATOM 660 C CA . MET A 1 85 ? -3.215 -5.619 5.087 1.00 92.81 85 MET A CA 1
ATOM 661 C C . MET A 1 85 ? -2.407 -5.355 3.817 1.00 92.81 85 MET A C 1
ATOM 663 O O . MET A 1 85 ? -2.808 -5.823 2.757 1.00 92.81 85 MET A O 1
ATOM 667 N N . SER A 1 86 ? -1.268 -4.669 3.939 1.00 92.69 86 SER A N 1
ATOM 668 C CA . SER A 1 86 ? -0.385 -4.374 2.807 1.00 92.69 86 SER A CA 1
ATOM 669 C C . SER A 1 86 ? 0.154 -5.644 2.146 1.00 92.69 86 SER A C 1
ATOM 671 O O . SER A 1 86 ? 0.027 -5.808 0.937 1.00 92.69 86 SER A O 1
ATOM 673 N N . VAL A 1 87 ? 0.680 -6.586 2.937 1.00 93.12 87 VAL A N 1
ATOM 674 C CA . VAL A 1 87 ? 1.229 -7.851 2.425 1.00 93.12 87 VAL A CA 1
ATOM 675 C C . VAL A 1 87 ? 0.164 -8.650 1.683 1.00 93.12 87 VAL A C 1
ATOM 677 O O . VAL A 1 87 ? 0.426 -9.126 0.585 1.00 93.12 87 VAL A O 1
ATOM 680 N N . ILE A 1 88 ? -1.038 -8.795 2.249 1.00 92.94 88 ILE A N 1
ATOM 681 C CA . ILE A 1 88 ? -2.113 -9.560 1.604 1.00 92.94 88 ILE A CA 1
ATOM 682 C C . ILE A 1 88 ? -2.585 -8.859 0.329 1.00 92.94 88 ILE A C 1
ATOM 684 O O . ILE A 1 88 ? -2.737 -9.523 -0.692 1.00 92.94 88 ILE A O 1
ATOM 688 N N . ALA A 1 89 ? -2.812 -7.543 0.382 1.00 90.69 89 ALA A N 1
ATOM 689 C CA . ALA A 1 89 ? -3.268 -6.766 -0.766 1.00 90.69 89 ALA A CA 1
ATOM 690 C C . ALA A 1 89 ? -2.275 -6.874 -1.931 1.00 90.69 89 ALA A C 1
ATOM 692 O O . ALA A 1 89 ? -2.644 -7.360 -2.998 1.00 90.69 89 ALA A O 1
ATOM 693 N N . ASN A 1 90 ? -1.001 -6.570 -1.682 1.00 90.12 90 ASN A N 1
ATOM 694 C CA . ASN A 1 90 ? 0.043 -6.616 -2.701 1.00 90.12 90 ASN A CA 1
ATOM 695 C C . ASN A 1 90 ? 0.338 -8.037 -3.188 1.00 90.12 90 ASN A C 1
ATOM 697 O O . ASN A 1 90 ? 0.538 -8.234 -4.380 1.00 90.12 90 ASN A O 1
ATOM 701 N N . ALA A 1 91 ? 0.349 -9.051 -2.314 1.00 88.44 91 ALA A N 1
ATOM 702 C CA . ALA A 1 91 ? 0.598 -10.430 -2.741 1.00 88.44 91 ALA A CA 1
ATOM 703 C C . ALA A 1 91 ? -0.505 -10.942 -3.676 1.00 88.44 91 ALA A C 1
ATOM 705 O O . ALA A 1 91 ? -0.216 -11.605 -4.677 1.00 88.44 91 ALA A O 1
ATOM 706 N N . VAL A 1 92 ? -1.767 -10.618 -3.374 1.00 87.94 92 VAL A N 1
ATOM 707 C CA . VAL A 1 92 ? -2.898 -10.948 -4.247 1.00 87.94 92 VAL A CA 1
ATOM 708 C C . VAL A 1 92 ? -2.799 -10.164 -5.552 1.00 87.94 92 VAL A C 1
ATOM 710 O O . VAL A 1 92 ? -2.848 -10.786 -6.612 1.00 87.94 92 VAL A O 1
ATOM 713 N N . SER A 1 93 ? -2.589 -8.846 -5.497 1.00 85.38 93 SER A N 1
ATOM 714 C CA . SER A 1 93 ? -2.408 -8.005 -6.687 1.00 85.38 93 SER A CA 1
ATOM 715 C C . SER A 1 93 ? -1.297 -8.531 -7.590 1.00 85.38 93 SER A C 1
ATOM 717 O O . SER A 1 93 ? -1.538 -8.766 -8.768 1.00 85.38 93 SER A O 1
ATOM 719 N N . PHE A 1 94 ? -0.112 -8.792 -7.036 1.00 82.94 94 PHE A N 1
ATOM 720 C CA . PHE A 1 94 ? 1.057 -9.296 -7.757 1.00 82.94 94 PHE A CA 1
ATOM 721 C C . PHE A 1 94 ? 0.804 -10.661 -8.404 1.00 82.94 94 PHE A C 1
ATOM 723 O O . PHE A 1 94 ? 1.187 -10.896 -9.550 1.00 82.94 94 PHE A O 1
ATOM 730 N N . THR A 1 95 ? 0.141 -11.572 -7.689 1.00 84.00 95 THR A N 1
ATOM 731 C CA . THR A 1 95 ? -0.186 -12.898 -8.229 1.00 84.00 95 THR A CA 1
ATOM 732 C C . THR A 1 95 ? -1.171 -12.780 -9.385 1.00 84.00 95 THR A C 1
ATOM 734 O O . THR A 1 95 ? -0.978 -13.405 -10.425 1.00 84.00 95 THR A O 1
ATOM 737 N N . VAL A 1 96 ? -2.216 -11.961 -9.236 1.00 82.00 96 VAL A N 1
ATOM 738 C CA . VAL A 1 96 ? -3.221 -11.784 -10.287 1.00 82.00 96 VAL A CA 1
ATOM 739 C C . VAL A 1 96 ? -2.616 -11.092 -11.505 1.00 82.00 96 VAL A C 1
ATOM 741 O O .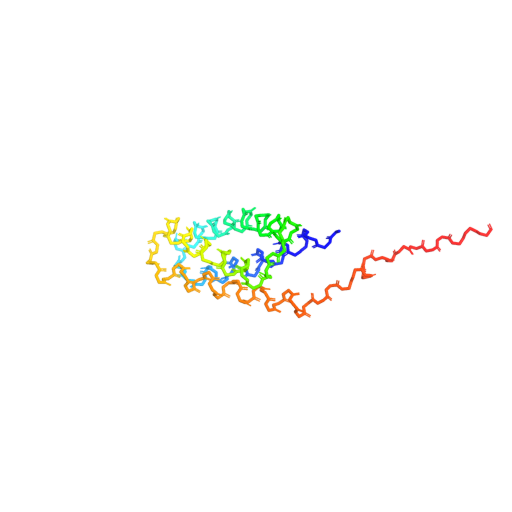 VAL A 1 96 ? -2.811 -11.581 -12.611 1.00 82.00 96 VAL A O 1
ATOM 744 N N . THR A 1 97 ? -1.841 -10.020 -11.338 1.00 75.88 97 THR A N 1
ATOM 745 C CA . THR A 1 97 ? -1.181 -9.342 -12.468 1.00 75.88 97 THR A CA 1
ATOM 746 C C . THR A 1 97 ? -0.158 -10.235 -13.169 1.00 75.88 97 THR A C 1
ATOM 748 O O . THR A 1 97 ? -0.035 -10.171 -14.386 1.00 75.88 97 THR A O 1
ATOM 751 N N . SER A 1 98 ? 0.523 -11.128 -12.443 1.00 75.94 98 SER A N 1
ATOM 752 C CA . SER A 1 98 ? 1.453 -12.098 -13.044 1.00 75.94 98 SER A CA 1
ATOM 753 C C . SER A 1 98 ? 0.742 -13.210 -13.829 1.00 75.94 98 SER A C 1
ATOM 755 O O . SER A 1 98 ? 1.265 -13.699 -14.831 1.00 75.94 98 SER A O 1
ATOM 757 N N . LEU A 1 99 ? -0.444 -13.638 -13.378 1.00 77.69 99 LEU A N 1
ATOM 758 C CA . LEU A 1 99 ? -1.238 -14.684 -14.038 1.00 77.69 99 LEU A CA 1
ATOM 759 C C . LEU A 1 99 ? -2.047 -14.146 -15.220 1.00 77.69 99 LEU A C 1
ATOM 761 O O . LEU A 1 99 ? -2.217 -14.837 -16.223 1.00 77.69 99 LEU A O 1
ATOM 765 N N . VAL A 1 100 ? -2.546 -12.918 -15.109 1.00 68.56 100 VAL A N 1
ATOM 766 C CA . VAL A 1 100 ? -3.265 -12.232 -16.177 1.00 68.56 100 VAL A CA 1
ATOM 767 C C . VAL A 1 100 ? -2.224 -11.597 -17.099 1.00 68.56 100 VAL A C 1
ATOM 769 O O . VAL A 1 100 ? -1.976 -10.397 -17.054 1.00 68.56 100 VAL A O 1
ATOM 772 N N . HIS A 1 101 ? -1.605 -12.407 -17.962 1.00 56.09 101 HIS A N 1
ATOM 773 C CA . HIS A 1 101 ? -0.961 -11.875 -19.163 1.00 56.09 101 HIS A CA 1
ATOM 774 C C . HIS A 1 101 ? -2.066 -11.253 -20.026 1.00 56.09 101 HIS A C 1
ATOM 776 O O . HIS A 1 101 ? -2.769 -11.956 -20.750 1.00 56.09 101 HIS A O 1
ATOM 782 N N . ILE A 1 102 ? -2.288 -9.943 -19.897 1.00 54.97 102 ILE A N 1
ATOM 783 C CA . ILE A 1 102 ? -3.160 -9.221 -20.822 1.00 54.97 102 ILE A CA 1
ATOM 784 C C . ILE A 1 102 ? -2.420 -9.191 -22.155 1.00 54.97 102 ILE A C 1
ATOM 786 O O . ILE A 1 102 ? -1.517 -8.375 -22.340 1.00 54.97 102 ILE A O 1
ATOM 790 N N . ASP A 1 103 ? -2.791 -10.094 -23.066 1.00 48.09 103 ASP A N 1
ATOM 791 C CA . ASP A 1 103 ? -2.303 -10.063 -24.440 1.00 48.09 103 ASP A CA 1
ATOM 792 C C . ASP A 1 103 ? -2.622 -8.679 -25.030 1.00 48.09 103 ASP A C 1
ATOM 794 O O . ASP A 1 103 ? -3.800 -8.312 -25.154 1.00 48.09 103 ASP A O 1
ATOM 798 N N . PRO A 1 104 ? -1.606 -7.875 -25.392 1.00 52.72 104 PRO A N 1
ATOM 799 C CA . PRO A 1 104 ? -1.819 -6.537 -25.936 1.00 52.72 104 PRO A CA 1
ATOM 800 C C . PRO A 1 104 ? -2.574 -6.565 -27.276 1.00 52.72 104 PRO A C 1
ATOM 802 O O . PRO A 1 104 ? -3.089 -5.531 -27.709 1.00 52.72 104 PRO A O 1
ATOM 805 N N . ASP A 1 105 ? -2.689 -7.739 -27.899 1.00 54.06 105 ASP A N 1
ATOM 806 C CA . ASP A 1 105 ? -3.356 -7.963 -29.180 1.00 54.06 105 ASP A CA 1
ATOM 807 C C . ASP A 1 105 ? -4.886 -8.050 -29.073 1.00 54.06 105 ASP A C 1
ATOM 809 O O . ASP A 1 105 ? -5.577 -7.835 -30.069 1.00 54.06 105 ASP A O 1
ATOM 813 N N . ILE A 1 106 ? -5.450 -8.242 -27.871 1.00 55.22 106 ILE A N 1
ATOM 814 C CA . ILE A 1 106 ? -6.913 -8.254 -27.655 1.00 55.22 106 ILE A CA 1
ATOM 815 C C . ILE A 1 106 ? -7.556 -6.921 -28.082 1.00 55.22 106 ILE A C 1
ATOM 817 O O . ILE A 1 106 ? -8.708 -6.883 -28.518 1.00 55.22 106 ILE A O 1
ATOM 821 N N . PHE A 1 107 ? -6.800 -5.822 -28.018 1.00 53.62 107 PHE A N 1
ATOM 822 C CA . PHE A 1 107 ? -7.258 -4.488 -28.411 1.00 53.62 107 PHE A CA 1
ATOM 823 C C . PHE A 1 107 ? -6.751 -4.041 -29.794 1.00 53.62 107 PHE A C 1
ATOM 825 O O . PHE A 1 107 ? -7.077 -2.936 -30.227 1.00 53.62 107 PHE A O 1
ATOM 832 N N . 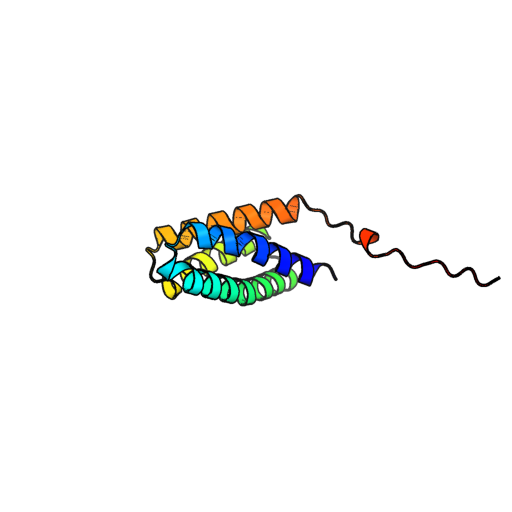GLN A 1 108 ? -5.992 -4.878 -30.515 1.00 50.25 108 GLN A N 1
ATOM 833 C CA . GLN A 1 108 ? -5.443 -4.569 -31.845 1.00 50.25 108 GLN A CA 1
ATOM 834 C C . GLN A 1 108 ? -6.296 -5.082 -33.016 1.00 50.25 108 GLN A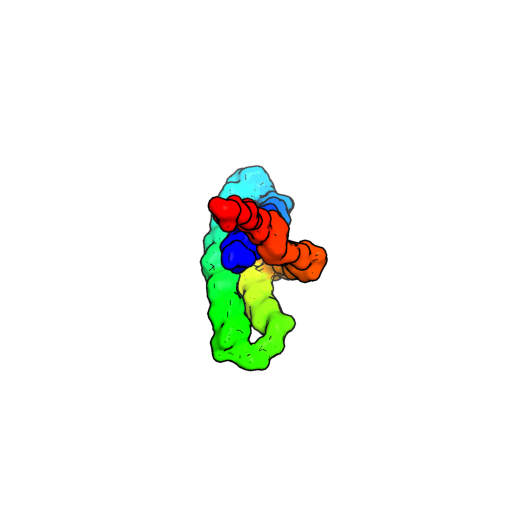 C 1
ATOM 836 O O . GLN A 1 108 ? -5.783 -5.248 -34.122 1.00 50.25 108 GLN A O 1
ATOM 841 N N . ASN A 1 109 ? -7.611 -5.254 -32.847 1.00 47.81 109 ASN A N 1
ATOM 842 C CA . ASN A 1 109 ? -8.513 -5.420 -33.993 1.00 47.81 109 ASN A CA 1
ATOM 843 C C . ASN A 1 109 ? -8.639 -4.095 -34.770 1.00 47.81 109 ASN A C 1
ATOM 845 O O . ASN A 1 109 ? -9.654 -3.402 -34.720 1.00 47.81 109 ASN A O 1
ATOM 849 N N . LYS A 1 110 ? -7.578 -3.727 -35.493 1.00 49.19 110 LYS A N 1
ATOM 850 C CA . LYS A 1 110 ? -7.625 -2.754 -36.581 1.00 49.19 110 LYS A CA 1
ATOM 851 C C . LYS A 1 110 ? -8.414 -3.421 -37.711 1.00 49.19 110 LYS A C 1
ATOM 853 O O . LYS A 1 110 ? -7.946 -4.437 -38.223 1.00 49.19 110 LYS A O 1
ATOM 858 N N . PRO A 1 111 ? -9.579 -2.902 -38.132 1.00 50.44 111 PRO A N 1
ATOM 859 C CA . PRO A 1 111 ? -10.179 -3.372 -39.368 1.00 50.44 111 PRO A CA 1
ATOM 860 C C . PRO A 1 111 ? -9.203 -3.043 -40.498 1.00 50.44 111 PRO A C 1
ATOM 862 O O . PRO A 1 111 ? -8.907 -1.876 -40.762 1.00 50.44 111 PRO A O 1
ATOM 865 N N . THR A 1 112 ? -8.659 -4.075 -41.134 1.00 52.00 112 THR A N 1
ATOM 866 C CA . THR A 1 112 ? -7.905 -3.946 -42.377 1.00 52.00 112 THR A CA 1
ATOM 867 C C . THR A 1 112 ? -8.880 -3.430 -43.431 1.00 52.00 112 THR A C 1
ATOM 869 O O . THR A 1 112 ? -9.619 -4.202 -44.037 1.00 52.00 112 THR A O 1
ATOM 872 N N . ILE A 1 113 ? -8.948 -2.109 -43.607 1.00 53.69 113 ILE A N 1
ATOM 873 C CA . ILE A 1 113 ? -9.661 -1.506 -44.731 1.00 53.69 113 ILE A CA 1
ATOM 874 C C . ILE A 1 113 ? -8.848 -1.878 -45.972 1.00 53.69 113 ILE A C 1
ATOM 876 O O . ILE A 1 113 ? -7.827 -1.258 -46.263 1.00 53.69 113 ILE A O 1
ATOM 880 N N . MET A 1 114 ? -9.261 -2.945 -46.658 1.00 49.19 114 MET A N 1
ATOM 881 C CA . MET A 1 114 ? -8.767 -3.256 -47.994 1.00 49.19 114 MET A CA 1
ATOM 882 C C . MET A 1 114 ? -9.268 -2.158 -48.931 1.00 49.19 114 MET A C 1
ATOM 884 O O . MET A 1 114 ? -10.445 -2.115 -49.281 1.00 49.19 114 MET A O 1
ATOM 888 N N . VAL A 1 115 ? -8.374 -1.236 -49.281 1.00 48.62 115 VAL A N 1
ATOM 889 C CA . VAL A 1 115 ? -8.577 -0.317 -50.399 1.00 48.62 115 VAL A CA 1
ATOM 890 C C . VAL A 1 115 ? -8.277 -1.125 -51.661 1.00 48.62 115 VAL A C 1
ATOM 892 O O . VAL A 1 115 ? -7.117 -1.438 -51.925 1.00 48.62 115 VAL A O 1
ATOM 895 N N . HIS A 1 116 ? -9.337 -1.545 -52.354 1.00 48.25 116 HIS A N 1
ATOM 896 C CA . HIS A 1 116 ? -9.271 -2.052 -53.726 1.00 48.25 116 HIS A CA 1
ATOM 897 C C . HIS A 1 116 ? -9.232 -0.892 -54.718 1.00 48.25 116 HIS A C 1
ATOM 899 O O . HIS A 1 116 ? -9.919 0.123 -54.455 1.00 48.25 116 HIS A O 1
#

pLDDT: mean 82.58, std 14.1, range [47.12, 94.38]

Secondary structure (DSSP, 8-state):
-HHHHHHHHHHHHHHHHHHHTS-TTTHHHHHHHHHHHHHHHHHHHHHHHHH----HHHHHHHHHHHHHHHHHHHHT--HHHHHHHHHHHHHHHHHHHHH----GGGG---------

Radius of gyration: 17.27 Å; chains: 1; bounding box: 38×22×69 Å